Protein AF-A0A8S3EXR0-F1 (afdb_monomer_lite)

Sequence (107 aa):
MEKTIRTILDQAQNNNIRHGEHLKALADLYTKCNQQSFHDEFLRCIASIITSPSNSTYVGHALHFISSFLTLEIGSSTNNDESQNNDSMQSDVFHPILPRVIQFFDE

Organism: NCBI:txid392030

Foldseek 3Di:
DLVQLLVLLQCQLVDVPCLVVSLVSLLVVCVPDDVVVSLVSNLVSLVCLVPDPDDPSSSVSSVVSVVVNQQDPNDPPPDDDDDDDDDDPPPVPGPPSVVVVVVSVVD

Structure (mmCIF, N/CA/C/O backbone):
data_AF-A0A8S3EXR0-F1
#
_entry.id   AF-A0A8S3EXR0-F1
#
loop_
_atom_site.group_PDB
_atom_site.id
_atom_site.type_symbol
_atom_site.label_atom_id
_atom_site.label_alt_id
_atom_site.label_comp_id
_atom_site.label_asym_id
_atom_site.label_entity_id
_atom_site.label_seq_id
_atom_site.pdbx_PDB_ins_code
_atom_site.Cartn_x
_atom_site.Cartn_y
_atom_site.Cartn_z
_atom_site.occupancy
_atom_site.B_iso_or_equiv
_atom_site.auth_seq_id
_atom_site.auth_comp_id
_atom_site.auth_asym_id
_atom_site.auth_atom_id
_atom_site.pdbx_PDB_model_num
ATOM 1 N N . MET A 1 1 ? -2.643 11.983 0.563 1.00 60.41 1 MET A N 1
ATOM 2 C CA . MET A 1 1 ? -2.562 10.564 0.964 1.00 60.41 1 MET A CA 1
ATOM 3 C C . MET A 1 1 ? -1.812 9.758 -0.089 1.00 60.41 1 MET A C 1
ATOM 5 O O . MET A 1 1 ? -0.768 9.222 0.249 1.00 60.41 1 MET A O 1
ATOM 9 N N . GLU A 1 2 ? -2.238 9.801 -1.358 1.00 61.53 2 GLU A N 1
ATOM 10 C CA . GLU A 1 2 ? -1.538 9.206 -2.520 1.00 61.53 2 GLU A CA 1
ATOM 11 C C . GLU A 1 2 ? -0.024 9.436 -2.536 1.00 61.53 2 GLU A C 1
ATOM 13 O O . GLU A 1 2 ? 0.760 8.489 -2.533 1.00 61.53 2 GLU A O 1
ATOM 18 N N . LYS A 1 3 ? 0.408 10.701 -2.440 1.00 70.75 3 LYS A N 1
ATOM 19 C CA . LYS A 1 3 ? 1.839 11.038 -2.431 1.00 70.75 3 LYS A CA 1
ATOM 20 C C . LYS A 1 3 ? 2.606 10.370 -1.284 1.00 70.75 3 LYS A C 1
ATOM 22 O O . LYS A 1 3 ? 3.789 10.114 -1.442 1.00 70.75 3 LYS A O 1
ATOM 27 N N . THR A 1 4 ? 1.969 10.068 -0.154 1.00 82.62 4 THR A N 1
ATOM 28 C CA . THR A 1 4 ? 2.635 9.524 1.038 1.00 82.62 4 THR A CA 1
ATOM 29 C C . THR A 1 4 ? 2.855 8.015 0.929 1.00 82.62 4 THR A C 1
ATOM 31 O O . THR A 1 4 ? 3.975 7.568 1.154 1.00 82.62 4 THR A O 1
ATOM 34 N N . ILE A 1 5 ? 1.834 7.244 0.527 1.00 85.81 5 ILE A N 1
ATOM 35 C CA . ILE A 1 5 ? 1.956 5.784 0.339 1.00 85.81 5 ILE A CA 1
ATOM 36 C C . ILE A 1 5 ? 2.952 5.484 -0.782 1.00 85.81 5 ILE A C 1
ATOM 38 O O . ILE A 1 5 ? 3.879 4.701 -0.585 1.00 85.81 5 ILE A O 1
ATOM 42 N N . ARG A 1 6 ? 2.825 6.179 -1.921 1.00 85.00 6 ARG A N 1
ATOM 43 C CA . ARG A 1 6 ? 3.757 6.043 -3.045 1.00 85.00 6 ARG A CA 1
ATOM 44 C C . ARG A 1 6 ? 5.195 6.371 -2.643 1.00 85.00 6 ARG A C 1
ATOM 46 O O . ARG A 1 6 ? 6.081 5.579 -2.918 1.00 85.00 6 ARG A O 1
ATOM 53 N N . THR A 1 7 ? 5.420 7.467 -1.912 1.00 87.19 7 THR A N 1
ATOM 54 C CA . THR A 1 7 ? 6.770 7.824 -1.434 1.00 87.19 7 THR A CA 1
ATOM 55 C C . THR A 1 7 ? 7.375 6.733 -0.548 1.00 87.19 7 THR A C 1
ATOM 57 O O . THR A 1 7 ? 8.552 6.420 -0.698 1.00 87.19 7 THR A O 1
ATOM 60 N N . ILE A 1 8 ? 6.592 6.140 0.362 1.00 85.62 8 ILE A N 1
ATOM 61 C CA . ILE A 1 8 ? 7.079 5.060 1.234 1.00 85.62 8 ILE A CA 1
ATOM 62 C C . ILE A 1 8 ? 7.445 3.823 0.402 1.00 85.62 8 ILE A C 1
ATOM 64 O O . ILE A 1 8 ? 8.502 3.236 0.621 1.00 85.62 8 ILE A O 1
ATOM 68 N N . LEU A 1 9 ? 6.609 3.456 -0.573 1.00 84.81 9 LEU A N 1
ATOM 69 C CA . LEU 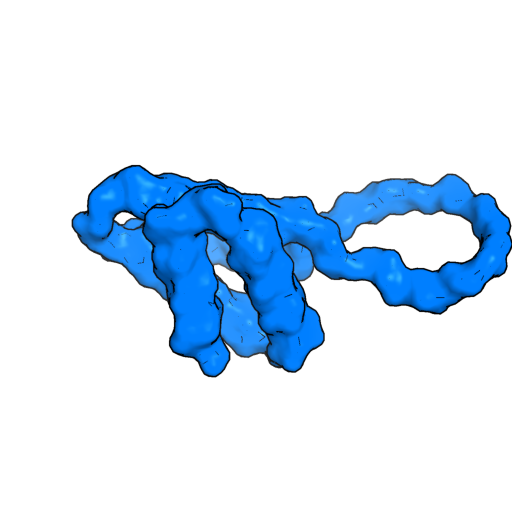A 1 9 ? 6.862 2.317 -1.459 1.00 84.81 9 LEU A CA 1
ATOM 70 C C . LEU A 1 9 ? 8.078 2.549 -2.366 1.00 84.81 9 LEU A C 1
ATOM 72 O O . LEU A 1 9 ? 8.925 1.666 -2.473 1.00 84.81 9 LEU A O 1
ATOM 76 N N . ASP A 1 10 ? 8.223 3.740 -2.946 1.00 84.19 10 ASP A N 1
ATOM 77 C CA . ASP A 1 10 ? 9.381 4.107 -3.770 1.00 84.19 10 ASP A CA 1
ATOM 78 C C . ASP A 1 10 ? 10.678 4.084 -2.941 1.00 84.19 10 ASP A C 1
ATOM 80 O O . ASP A 1 10 ? 11.724 3.624 -3.405 1.00 84.19 10 ASP A O 1
ATOM 84 N N . GLN A 1 11 ? 10.635 4.544 -1.686 1.00 84.31 11 GLN A N 1
ATOM 85 C CA . GLN A 1 11 ? 11.784 4.467 -0.779 1.00 84.31 11 GLN A CA 1
ATOM 86 C C . GLN A 1 11 ? 12.129 3.017 -0.419 1.00 84.31 11 GLN A C 1
ATOM 88 O O . GLN A 1 11 ? 13.304 2.648 -0.467 1.00 84.31 11 GLN A O 1
ATOM 93 N N . ALA A 1 12 ? 11.124 2.184 -0.139 1.00 83.00 12 ALA A N 1
ATOM 94 C CA . ALA A 1 12 ? 11.310 0.767 0.164 1.00 83.00 12 ALA A CA 1
ATOM 95 C C . ALA A 1 12 ? 11.895 -0.023 -1.021 1.00 83.00 12 ALA A C 1
AT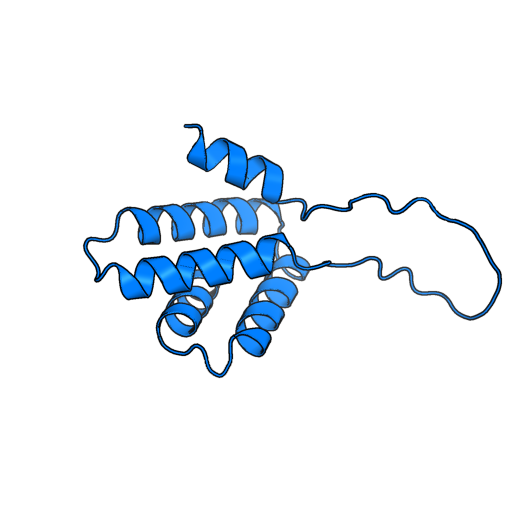OM 97 O O . ALA A 1 12 ? 12.726 -0.906 -0.828 1.00 83.00 12 ALA A O 1
ATOM 98 N N . GLN A 1 13 ? 11.524 0.330 -2.255 1.00 80.06 13 GLN A N 1
ATOM 99 C CA . GLN A 1 13 ? 12.088 -0.264 -3.472 1.00 80.06 13 GLN A CA 1
ATOM 100 C C . GLN A 1 13 ? 13.579 0.040 -3.652 1.00 80.06 13 GLN A C 1
ATOM 102 O O . GLN A 1 13 ? 14.345 -0.822 -4.092 1.00 80.06 13 GLN A O 1
ATOM 107 N N . ASN A 1 14 ? 13.982 1.273 -3.332 1.00 79.00 14 ASN A N 1
ATOM 108 C CA . ASN A 1 14 ? 15.328 1.783 -3.586 1.00 79.00 14 ASN A CA 1
ATOM 109 C C . ASN A 1 14 ? 16.308 1.545 -2.426 1.00 79.00 14 ASN A C 1
ATOM 111 O O . ASN A 1 14 ? 17.519 1.572 -2.650 1.00 79.00 14 ASN A O 1
ATOM 115 N N . ASN A 1 15 ? 15.825 1.330 -1.197 1.00 72.50 15 ASN A N 1
ATOM 116 C CA . ASN A 1 15 ? 16.675 1.246 -0.011 1.00 72.50 15 ASN A CA 1
ATOM 117 C C . ASN A 1 15 ? 16.209 0.181 0.998 1.00 72.50 15 ASN A C 1
ATOM 119 O O . ASN A 1 15 ? 15.452 0.457 1.928 1.00 72.50 15 ASN A O 1
ATOM 123 N N . ASN A 1 16 ? 16.756 -1.030 0.874 1.00 67.19 16 ASN A N 1
ATOM 124 C CA . ASN A 1 16 ? 16.439 -2.147 1.770 1.00 67.19 16 ASN A CA 1
ATOM 125 C C . ASN A 1 16 ? 17.033 -1.990 3.194 1.00 67.19 16 ASN A C 1
ATOM 127 O O . ASN A 1 16 ? 16.675 -2.722 4.109 1.00 67.19 16 ASN A O 1
ATOM 131 N N . ILE A 1 17 ? 17.929 -1.021 3.428 1.00 69.62 17 ILE A N 1
ATOM 132 C CA . ILE A 1 17 ? 18.599 -0.842 4.734 1.00 69.62 17 ILE A CA 1
ATOM 133 C C . ILE A 1 17 ? 17.612 -0.355 5.810 1.00 69.62 17 ILE A C 1
ATOM 135 O O . ILE A 1 17 ? 17.788 -0.635 6.992 1.00 69.62 17 ILE A O 1
ATOM 139 N N . ARG A 1 18 ? 16.551 0.357 5.408 1.00 81.25 18 ARG A N 1
ATOM 140 C CA . ARG A 1 18 ? 15.558 0.968 6.310 1.00 81.25 18 ARG A CA 1
ATOM 141 C C . ARG A 1 18 ? 14.176 0.326 6.208 1.00 81.25 18 ARG A C 1
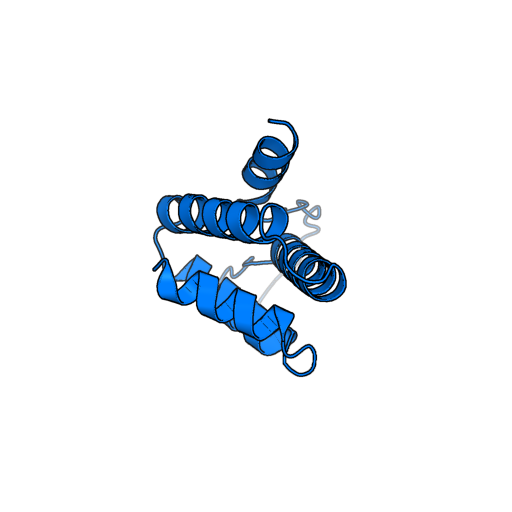ATOM 143 O O . ARG A 1 18 ? 13.175 0.947 6.556 1.00 81.25 18 ARG A O 1
ATOM 150 N N . HIS A 1 19 ? 14.120 -0.931 5.769 1.00 83.50 19 HIS A N 1
ATOM 151 C CA . HIS A 1 19 ? 12.878 -1.690 5.570 1.00 83.50 19 HIS A CA 1
ATOM 152 C C . HIS A 1 19 ? 11.918 -1.586 6.765 1.00 83.50 19 HIS A C 1
ATOM 154 O O . HIS A 1 19 ? 10.753 -1.236 6.598 1.00 83.50 19 HIS A O 1
ATOM 160 N N . GLY A 1 20 ? 12.424 -1.783 7.988 1.00 83.88 20 GLY A N 1
ATOM 161 C CA . GLY A 1 20 ? 11.624 -1.672 9.213 1.00 83.88 20 GLY A CA 1
ATOM 162 C C . GLY A 1 20 ? 11.090 -0.261 9.500 1.00 83.88 20 GLY A C 1
ATOM 163 O O . GLY A 1 20 ? 9.956 -0.121 9.956 1.00 83.88 20 GLY A O 1
ATOM 164 N N . GLU A 1 21 ? 11.857 0.794 9.198 1.00 88.19 21 GLU A N 1
ATOM 165 C CA . GLU A 1 21 ? 11.404 2.187 9.361 1.00 88.19 21 GLU A CA 1
ATOM 166 C C . GLU A 1 21 ? 10.259 2.503 8.393 1.00 88.19 21 GLU A C 1
ATOM 168 O O . GLU A 1 21 ? 9.259 3.106 8.784 1.00 88.19 21 GLU A O 1
ATOM 173 N N . HIS A 1 22 ? 10.381 2.052 7.143 1.00 89.06 22 HIS A N 1
ATOM 174 C CA . HIS A 1 22 ? 9.352 2.228 6.122 1.00 89.06 22 HIS A CA 1
ATOM 175 C C . HIS A 1 22 ? 8.079 1.436 6.451 1.00 89.06 22 HIS A C 1
ATOM 177 O O . HIS A 1 22 ? 6.980 1.969 6.293 1.00 89.06 22 HIS A O 1
ATOM 183 N N . LEU A 1 23 ? 8.207 0.211 6.978 1.00 88.31 23 LEU A N 1
ATOM 184 C CA . LEU A 1 23 ? 7.065 -0.582 7.447 1.00 88.31 23 LEU A CA 1
ATOM 185 C C . LEU A 1 23 ? 6.335 0.108 8.597 1.00 88.31 23 LEU A C 1
ATOM 187 O O . LEU A 1 23 ? 5.114 0.248 8.553 1.00 88.31 23 LEU A O 1
ATOM 191 N N . LYS A 1 24 ? 7.079 0.600 9.594 1.00 87.19 24 LYS A N 1
ATOM 192 C CA . LYS A 1 24 ? 6.498 1.349 10.711 1.00 87.19 24 LYS A CA 1
ATOM 193 C C . LYS A 1 24 ? 5.792 2.615 10.228 1.00 87.19 24 LYS A C 1
ATOM 195 O O . LYS A 1 24 ? 4.674 2.882 10.652 1.00 87.19 24 LYS A O 1
ATOM 200 N N . ALA A 1 25 ? 6.399 3.365 9.309 1.00 88.88 25 ALA A N 1
ATOM 201 C CA . ALA A 1 25 ? 5.782 4.559 8.738 1.00 88.88 25 ALA A CA 1
ATOM 202 C C . ALA A 1 25 ? 4.471 4.241 7.996 1.00 88.88 25 ALA A C 1
ATOM 204 O O . ALA A 1 25 ? 3.509 5.004 8.099 1.00 88.88 25 ALA A O 1
ATOM 205 N N . LEU A 1 26 ? 4.413 3.114 7.278 1.00 89.75 26 LEU A N 1
ATOM 206 C CA . LEU A 1 26 ? 3.201 2.675 6.589 1.00 89.75 26 LEU A CA 1
ATOM 207 C C . LEU A 1 26 ? 2.111 2.220 7.574 1.00 89.75 26 LEU A C 1
ATOM 209 O O . LEU A 1 26 ? 0.952 2.588 7.399 1.00 89.75 26 LEU A O 1
ATOM 213 N N . ALA A 1 27 ? 2.477 1.493 8.633 1.00 88.00 27 ALA A N 1
ATOM 214 C CA . ALA A 1 27 ? 1.558 1.085 9.700 1.00 88.00 27 ALA A CA 1
ATOM 215 C C . ALA A 1 27 ? 1.012 2.286 10.495 1.00 88.00 27 ALA A C 1
ATOM 217 O O . ALA A 1 27 ? -0.191 2.392 10.741 1.00 88.00 27 ALA A O 1
ATOM 218 N N . ASP A 1 28 ? 1.867 3.253 10.826 1.00 87.88 28 ASP A N 1
ATOM 219 C CA . ASP A 1 28 ? 1.456 4.509 11.458 1.00 87.88 28 ASP A CA 1
ATOM 220 C C . ASP A 1 28 ? 0.516 5.311 10.547 1.00 87.88 28 ASP A C 1
ATOM 222 O O . ASP A 1 28 ? -0.424 5.950 11.019 1.00 87.88 28 ASP A O 1
ATOM 226 N N . LEU A 1 29 ? 0.751 5.299 9.231 1.00 88.81 29 LEU A N 1
ATOM 227 C CA . LEU A 1 29 ? -0.140 5.947 8.272 1.00 88.81 29 LEU A CA 1
ATOM 228 C C . LEU A 1 29 ? -1.496 5.236 8.209 1.00 88.81 29 LEU A C 1
ATOM 230 O O . LEU A 1 29 ? -2.529 5.907 8.201 1.00 88.81 29 LEU A O 1
ATOM 234 N N . TYR A 1 30 ? -1.490 3.903 8.205 1.00 88.12 30 TYR A N 1
ATOM 235 C CA . TYR A 1 30 ? -2.692 3.075 8.209 1.00 88.12 30 TYR A CA 1
ATOM 236 C C . TYR A 1 30 ? -3.580 3.347 9.432 1.00 88.12 30 TYR A C 1
ATOM 238 O O . TYR A 1 30 ? -4.786 3.520 9.285 1.00 88.12 30 TYR A O 1
ATOM 246 N N . THR A 1 31 ? -2.990 3.473 10.625 1.00 84.50 31 THR A N 1
ATOM 247 C CA . THR A 1 31 ? -3.736 3.751 11.870 1.00 84.50 31 THR A CA 1
ATOM 248 C C . THR A 1 31 ? -4.281 5.179 11.962 1.00 84.50 31 THR A C 1
ATOM 250 O O . THR A 1 31 ? -5.270 5.415 12.652 1.00 84.50 31 THR A O 1
ATOM 253 N N . LYS A 1 32 ? -3.663 6.145 11.271 1.00 86.19 32 LYS A N 1
ATOM 254 C CA . LYS A 1 32 ? -4.058 7.568 11.305 1.00 86.19 32 LYS A CA 1
ATOM 255 C C . LYS A 1 32 ? -5.057 7.962 10.219 1.00 86.19 32 LYS A C 1
ATOM 257 O O . LYS A 1 32 ? -5.675 9.021 10.319 1.00 86.19 32 LYS A O 1
ATOM 262 N N . CYS A 1 33 ? -5.174 7.170 9.159 1.00 85.56 33 CYS A N 1
ATOM 263 C CA . CYS A 1 33 ? -6.007 7.494 8.005 1.00 85.56 33 CYS A CA 1
ATOM 264 C C . CYS A 1 33 ? -7.357 6.775 8.052 1.00 85.56 33 CYS A C 1
ATOM 266 O O . CYS A 1 33 ? -7.545 5.784 8.751 1.00 85.56 33 CYS A O 1
ATOM 268 N N . ASN A 1 34 ? -8.302 7.250 7.239 1.00 88.94 34 ASN A N 1
ATOM 269 C CA . ASN A 1 34 ? -9.483 6.459 6.927 1.00 88.94 34 ASN A CA 1
ATOM 270 C C . ASN A 1 34 ? -9.047 5.163 6.217 1.00 88.94 34 ASN A C 1
ATOM 272 O O . ASN A 1 34 ? -8.403 5.225 5.167 1.00 88.94 34 ASN A O 1
ATOM 276 N N . GLN A 1 35 ? -9.404 4.008 6.785 1.00 86.44 35 GLN A N 1
ATOM 277 C CA . GLN A 1 35 ? -8.961 2.701 6.289 1.00 86.44 35 GLN A CA 1
ATOM 278 C C . GLN A 1 35 ? -9.416 2.433 4.853 1.00 86.44 35 GLN A C 1
ATOM 280 O O . GLN A 1 35 ? -8.630 1.938 4.055 1.00 86.44 35 GLN A O 1
ATOM 285 N N . GLN A 1 36 ? -10.637 2.828 4.484 1.00 88.06 36 GLN A N 1
ATOM 286 C CA . GLN A 1 36 ? -11.136 2.650 3.121 1.00 88.06 36 GLN A CA 1
ATOM 287 C C . GLN A 1 36 ? -10.299 3.450 2.114 1.00 88.06 36 GLN A C 1
ATOM 289 O O . GLN A 1 36 ? -9.829 2.890 1.127 1.00 88.06 36 GLN A O 1
ATOM 294 N N . SER A 1 37 ? -10.047 4.733 2.396 1.00 88.44 37 SER A N 1
ATOM 295 C CA . SER A 1 37 ? -9.201 5.576 1.542 1.00 88.44 37 SER A CA 1
ATOM 296 C C . SER A 1 37 ? -7.762 5.065 1.462 1.00 88.44 37 SER A C 1
ATOM 298 O O . SER A 1 37 ? -7.157 5.115 0.394 1.00 88.44 37 SER A O 1
ATOM 300 N N . PHE A 1 38 ? -7.216 4.559 2.572 1.00 90.88 38 PHE A N 1
ATOM 301 C CA . PHE A 1 38 ? -5.899 3.930 2.572 1.00 90.88 38 PHE A CA 1
ATOM 302 C C . PHE A 1 38 ? -5.890 2.684 1.687 1.00 90.88 38 PHE A C 1
ATOM 304 O O . PHE A 1 38 ? -4.999 2.549 0.858 1.00 90.88 38 PHE A O 1
ATOM 311 N N . HIS A 1 39 ? -6.870 1.790 1.840 1.00 91.44 39 HIS A N 1
ATOM 312 C CA . HIS A 1 39 ? -6.958 0.552 1.071 1.00 91.44 39 HIS A CA 1
ATOM 313 C C . HIS A 1 39 ? -7.032 0.833 -0.435 1.00 91.44 39 HIS A C 1
ATOM 315 O O . HIS A 1 39 ? -6.273 0.248 -1.202 1.00 91.44 39 HIS A O 1
ATOM 321 N N . ASP A 1 40 ? -7.902 1.756 -0.853 1.00 90.31 40 ASP A N 1
ATOM 322 C CA . ASP A 1 40 ? -8.078 2.108 -2.267 1.00 90.31 40 ASP A CA 1
ATOM 323 C C . ASP A 1 40 ? -6.781 2.668 -2.871 1.00 90.31 40 ASP A C 1
ATOM 325 O O . ASP A 1 40 ? -6.386 2.317 -3.985 1.00 90.31 40 ASP A O 1
ATOM 329 N N . GLU A 1 41 ? -6.085 3.517 -2.116 1.00 91.12 41 GLU A N 1
ATOM 330 C CA . GLU A 1 41 ? -4.823 4.111 -2.541 1.00 91.12 41 GLU A CA 1
ATOM 331 C C . GLU A 1 41 ? -3.668 3.103 -2.550 1.00 91.12 41 GLU A C 1
ATOM 333 O O . GLU A 1 41 ? -2.839 3.100 -3.461 1.00 91.12 41 GLU A O 1
ATOM 338 N N . PHE A 1 42 ? -3.625 2.222 -1.553 1.00 91.81 42 PHE A N 1
ATOM 339 C CA . PHE A 1 42 ? -2.637 1.160 -1.452 1.00 91.81 42 PHE A CA 1
ATOM 340 C C . PHE A 1 42 ? -2.748 0.199 -2.636 1.00 91.81 42 PHE A C 1
ATOM 342 O O . PHE A 1 42 ? -1.748 -0.054 -3.303 1.00 91.81 42 PHE A O 1
ATOM 349 N N . LEU A 1 43 ? -3.963 -0.246 -2.973 1.00 91.75 43 LEU A N 1
ATOM 350 C CA . LEU A 1 43 ? -4.211 -1.093 -4.143 1.00 91.75 43 LEU A CA 1
ATOM 351 C C . LEU A 1 43 ? -3.832 -0.387 -5.452 1.00 91.75 43 LEU A C 1
ATOM 353 O O . LEU A 1 43 ? -3.185 -0.990 -6.306 1.00 91.75 43 LEU A O 1
ATOM 357 N N . ARG A 1 44 ? -4.135 0.912 -5.597 1.00 91.44 44 ARG A N 1
ATOM 358 C CA . ARG A 1 44 ? -3.698 1.695 -6.768 1.00 91.44 44 ARG A CA 1
ATOM 359 C C . ARG A 1 44 ? -2.173 1.755 -6.885 1.00 91.44 44 ARG A C 1
ATOM 361 O O . ARG A 1 44 ? -1.634 1.684 -7.991 1.00 91.44 44 ARG A O 1
ATOM 368 N N . CYS A 1 45 ? -1.468 1.878 -5.762 1.00 89.81 45 CYS A N 1
ATOM 369 C CA . CYS A 1 45 ? -0.009 1.851 -5.750 1.00 89.81 45 CYS A CA 1
ATOM 370 C C . CYS A 1 45 ? 0.536 0.467 -6.128 1.00 89.81 45 CYS A C 1
ATOM 372 O O . CYS A 1 45 ? 1.451 0.404 -6.946 1.00 89.81 45 CYS A O 1
ATOM 374 N N . ILE A 1 46 ? -0.046 -0.625 -5.613 1.00 88.62 46 ILE A N 1
ATOM 375 C CA . ILE A 1 46 ? 0.315 -1.997 -6.015 1.00 88.62 46 ILE A CA 1
ATOM 376 C C . ILE A 1 46 ? 0.137 -2.165 -7.525 1.00 88.62 46 ILE A C 1
ATOM 378 O O . ILE A 1 46 ? 1.088 -2.561 -8.196 1.00 88.62 46 ILE A O 1
ATOM 382 N N . ALA A 1 47 ? -1.027 -1.787 -8.065 1.00 89.19 47 ALA A N 1
ATOM 383 C CA . ALA A 1 47 ? -1.310 -1.826 -9.499 1.00 89.19 47 ALA A CA 1
ATOM 384 C C . ALA A 1 47 ? -0.240 -1.076 -10.303 1.00 89.19 47 ALA A C 1
ATOM 386 O O . ALA A 1 47 ? 0.353 -1.621 -11.228 1.00 89.19 47 ALA A O 1
ATOM 387 N N . SER A 1 48 ? 0.083 0.151 -9.888 1.00 87.19 48 SER A N 1
ATOM 388 C CA . SER A 1 48 ? 1.110 0.967 -10.537 1.00 87.19 48 SER A CA 1
ATOM 389 C C . SER A 1 48 ? 2.495 0.317 -10.526 1.00 87.19 48 SER A C 1
ATOM 391 O O . SER A 1 48 ? 3.264 0.566 -11.450 1.00 87.19 48 SER A O 1
ATOM 393 N N . ILE A 1 49 ? 2.837 -0.453 -9.491 1.00 84.75 49 ILE A N 1
ATOM 394 C CA . ILE A 1 49 ? 4.136 -1.123 -9.354 1.00 84.75 49 ILE A CA 1
ATOM 395 C C . ILE A 1 49 ? 4.208 -2.341 -10.274 1.00 84.75 49 ILE A C 1
ATOM 397 O O . ILE A 1 49 ? 5.202 -2.506 -10.978 1.00 84.75 49 ILE A O 1
ATOM 401 N N . ILE A 1 50 ? 3.157 -3.166 -10.302 1.00 83.44 50 ILE A N 1
ATOM 402 C CA . ILE A 1 50 ? 3.127 -4.389 -11.117 1.00 83.44 50 ILE A CA 1
ATOM 403 C C . ILE A 1 50 ? 3.020 -4.091 -12.617 1.00 83.44 50 ILE A C 1
ATOM 405 O O . ILE A 1 50 ? 3.579 -4.830 -13.422 1.00 83.44 50 ILE A O 1
ATOM 409 N N . THR A 1 51 ? 2.352 -2.999 -13.010 1.00 83.56 51 THR A N 1
ATOM 410 C CA . THR A 1 51 ? 2.225 -2.604 -14.423 1.00 83.56 51 THR A CA 1
ATOM 411 C C . THR A 1 51 ? 3.376 -1.725 -14.908 1.00 83.56 51 THR A C 1
ATOM 413 O O . THR A 1 51 ? 3.406 -1.342 -16.078 1.00 83.56 51 THR A O 1
ATOM 416 N N . SER A 1 52 ? 4.298 -1.330 -14.025 1.00 76.56 52 SER A N 1
ATOM 417 C CA . SER A 1 52 ? 5.408 -0.458 -14.399 1.00 76.56 52 SER A CA 1
ATOM 418 C C . SER A 1 52 ? 6.444 -1.237 -15.224 1.00 76.56 52 SER A C 1
ATOM 420 O O . SER A 1 52 ? 6.896 -2.292 -14.779 1.00 76.56 52 SER A O 1
ATOM 422 N N . PRO A 1 53 ? 6.915 -0.715 -16.375 1.00 66.88 53 PRO A N 1
ATOM 423 C CA . PRO A 1 53 ? 7.941 -1.356 -17.213 1.00 66.88 53 PRO A CA 1
ATOM 424 C C . PRO A 1 53 ? 9.358 -1.327 -16.593 1.00 66.88 53 PRO A C 1
ATOM 426 O O . PRO A 1 53 ? 10.364 -1.467 -17.286 1.00 66.88 53 PRO A O 1
ATOM 429 N N . SER A 1 54 ? 9.453 -1.093 -15.285 1.00 65.31 54 SER A N 1
ATOM 430 C CA . SER A 1 54 ? 10.686 -0.986 -14.506 1.00 65.31 54 SER A CA 1
ATOM 431 C C . SER A 1 54 ? 11.415 -2.325 -14.327 1.00 65.31 54 SER A C 1
ATOM 433 O O . SER A 1 54 ? 10.838 -3.401 -14.452 1.00 65.31 54 SER A O 1
ATOM 435 N N . ASN A 1 55 ? 12.710 -2.249 -13.996 1.00 67.69 55 ASN A N 1
ATOM 436 C CA . ASN A 1 55 ? 13.570 -3.408 -13.745 1.00 67.69 55 ASN A CA 1
ATOM 437 C C . ASN A 1 55 ? 12.951 -4.352 -12.689 1.00 67.69 55 ASN A C 1
ATOM 439 O O . ASN A 1 55 ? 12.614 -3.923 -11.583 1.00 67.69 55 ASN A O 1
ATOM 443 N N . SER A 1 56 ? 12.838 -5.638 -13.043 1.00 72.81 56 SER A N 1
ATOM 444 C CA . SER A 1 56 ? 12.221 -6.707 -12.240 1.00 72.81 56 SER A CA 1
ATOM 445 C C . SER A 1 56 ? 12.708 -6.779 -10.786 1.00 72.81 56 SER A C 1
ATOM 447 O O . SER A 1 56 ? 11.930 -7.127 -9.899 1.00 72.81 56 SER A O 1
ATOM 449 N N . THR A 1 57 ? 13.954 -6.379 -10.508 1.00 79.62 57 THR A N 1
ATOM 450 C CA . THR A 1 57 ? 14.502 -6.318 -9.145 1.00 79.62 57 THR A CA 1
ATOM 451 C C . THR A 1 57 ? 13.733 -5.344 -8.245 1.00 79.62 57 THR A C 1
ATOM 453 O O . THR A 1 57 ? 13.419 -5.687 -7.107 1.00 79.62 57 THR A O 1
ATOM 456 N N . TYR A 1 58 ? 13.378 -4.153 -8.741 1.00 80.38 58 TYR A N 1
ATOM 457 C CA . TYR A 1 58 ? 12.651 -3.154 -7.945 1.00 80.38 58 TYR A CA 1
ATOM 458 C C . TYR A 1 58 ? 11.210 -3.580 -7.676 1.00 80.38 58 TYR A C 1
ATOM 460 O O . TYR A 1 58 ? 10.713 -3.393 -6.567 1.00 80.38 58 TYR A O 1
ATOM 468 N N . VAL A 1 59 ? 10.566 -4.214 -8.659 1.00 83.38 59 VAL A N 1
ATOM 469 C CA . VAL A 1 59 ? 9.237 -4.815 -8.480 1.00 83.38 59 VAL A CA 1
ATOM 470 C C . VAL A 1 59 ? 9.301 -5.903 -7.405 1.00 83.38 59 VAL A C 1
ATOM 472 O O . VAL A 1 59 ? 8.476 -5.913 -6.495 1.00 83.38 59 VAL A O 1
ATOM 475 N N . GLY A 1 60 ? 10.330 -6.757 -7.433 1.00 84.44 60 GLY A N 1
ATOM 476 C CA . GLY A 1 60 ? 10.563 -7.770 -6.401 1.00 84.44 60 GLY A CA 1
ATOM 477 C C . GLY A 1 60 ? 10.722 -7.182 -4.995 1.00 84.44 60 GLY A C 1
ATOM 478 O O . GLY A 1 60 ? 10.070 -7.645 -4.061 1.00 84.44 60 GLY A O 1
ATOM 479 N N . HIS A 1 61 ? 11.526 -6.124 -4.834 1.00 87.44 61 HIS A N 1
ATOM 480 C CA . HIS A 1 61 ? 11.671 -5.433 -3.545 1.00 87.44 61 HIS A CA 1
ATOM 481 C C . HIS A 1 61 ? 10.352 -4.824 -3.056 1.00 87.44 61 HIS A C 1
ATOM 483 O O . HIS A 1 61 ? 10.025 -4.927 -1.874 1.00 87.44 61 HIS A O 1
ATOM 489 N N . ALA A 1 62 ? 9.571 -4.233 -3.963 1.00 85.25 62 ALA A N 1
ATOM 490 C CA . ALA A 1 62 ? 8.263 -3.680 -3.639 1.00 85.25 62 ALA A CA 1
ATOM 491 C C . ALA A 1 62 ? 7.300 -4.750 -3.119 1.00 85.25 62 ALA A C 1
ATOM 493 O O . ALA A 1 62 ? 6.665 -4.562 -2.085 1.00 85.25 62 ALA A O 1
ATOM 494 N N . LEU A 1 63 ? 7.208 -5.878 -3.829 1.00 86.56 63 LEU A N 1
ATOM 495 C CA . LEU A 1 63 ? 6.331 -6.988 -3.465 1.00 86.56 63 LEU A CA 1
ATOM 496 C C . LEU A 1 63 ? 6.756 -7.614 -2.135 1.00 86.56 63 LEU A C 1
ATOM 498 O O . LEU A 1 63 ? 5.905 -7.899 -1.296 1.00 86.56 63 LEU A O 1
ATOM 502 N N . HIS A 1 64 ? 8.063 -7.748 -1.896 1.00 88.50 64 HIS A N 1
ATOM 503 C CA . HIS A 1 64 ? 8.587 -8.194 -0.606 1.00 88.50 64 HIS A CA 1
ATOM 504 C C . HIS A 1 64 ? 8.201 -7.238 0.539 1.00 88.50 64 HIS A C 1
ATOM 506 O O . HIS A 1 64 ? 7.792 -7.677 1.617 1.00 88.50 64 HIS A O 1
ATOM 512 N N . PHE A 1 65 ? 8.272 -5.925 0.304 1.00 89.88 65 PHE A N 1
ATOM 513 C CA . PHE A 1 65 ? 7.833 -4.914 1.267 1.00 89.88 65 PHE A CA 1
ATOM 514 C C . PHE A 1 65 ? 6.324 -4.956 1.527 1.00 89.88 65 PHE A C 1
ATOM 516 O O . PHE A 1 65 ? 5.907 -4.964 2.684 1.00 89.88 65 PHE A O 1
ATOM 523 N N . ILE A 1 66 ? 5.508 -5.058 0.475 1.00 89.38 66 ILE A N 1
ATOM 524 C CA . ILE A 1 66 ? 4.051 -5.214 0.582 1.00 89.38 66 ILE A CA 1
ATOM 525 C C . ILE A 1 66 ? 3.715 -6.465 1.394 1.00 89.38 66 ILE A C 1
ATOM 527 O O . ILE A 1 66 ? 2.944 -6.379 2.344 1.00 89.38 66 ILE A O 1
ATOM 531 N N . SER A 1 67 ? 4.343 -7.603 1.089 1.00 87.69 67 SER A N 1
ATOM 532 C CA . SER A 1 67 ? 4.153 -8.841 1.848 1.00 87.69 67 SER A CA 1
ATOM 533 C C . SER A 1 67 ? 4.486 -8.652 3.327 1.00 87.69 67 SER A C 1
ATOM 535 O O . SER A 1 67 ? 3.707 -9.068 4.176 1.00 87.69 67 SER A O 1
ATOM 537 N N . SER A 1 68 ? 5.603 -7.986 3.635 1.00 89.19 68 SER A N 1
ATOM 538 C CA . SER A 1 68 ? 6.016 -7.720 5.019 1.00 89.19 68 SER A CA 1
ATOM 539 C C . SER A 1 68 ? 4.994 -6.862 5.776 1.00 89.19 68 SER A C 1
ATOM 541 O O . SER A 1 68 ? 4.772 -7.074 6.964 1.00 89.19 68 SER A O 1
ATOM 543 N N . PHE A 1 69 ? 4.367 -5.897 5.096 1.00 89.12 69 PHE A N 1
ATOM 544 C CA . PHE A 1 69 ? 3.306 -5.071 5.670 1.00 89.12 69 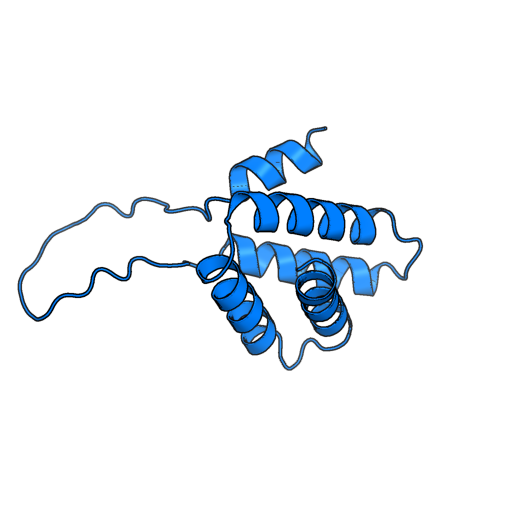PHE A CA 1
ATOM 545 C C . PHE A 1 69 ? 2.031 -5.880 5.940 1.00 89.12 69 PHE A C 1
ATOM 547 O O . PHE A 1 69 ? 1.443 -5.748 7.007 1.00 89.12 69 PHE A O 1
ATOM 554 N N . LEU A 1 70 ? 1.628 -6.755 5.015 1.00 87.31 70 LEU A N 1
ATOM 555 C CA . LEU A 1 70 ? 0.422 -7.583 5.157 1.00 87.31 70 LEU A CA 1
ATOM 556 C C . LEU A 1 70 ? 0.519 -8.622 6.278 1.00 87.31 70 LEU A C 1
ATOM 558 O O . LEU A 1 70 ? -0.505 -9.027 6.824 1.00 87.31 70 LEU A O 1
ATOM 562 N N . THR A 1 71 ? 1.736 -9.045 6.618 1.00 82.88 71 THR A N 1
ATOM 563 C CA . THR A 1 71 ? 2.013 -9.957 7.736 1.00 82.88 71 THR A CA 1
ATOM 564 C C . THR A 1 71 ? 2.335 -9.226 9.038 1.00 82.88 71 THR A C 1
ATOM 566 O O . THR A 1 71 ? 2.674 -9.872 10.026 1.00 82.88 71 THR A O 1
ATOM 569 N N . LEU A 1 72 ? 2.305 -7.890 9.050 1.00 81.25 72 LEU A N 1
ATOM 570 C CA . LEU A 1 72 ? 2.601 -7.115 10.247 1.00 81.25 72 LEU A CA 1
ATOM 571 C C . LEU A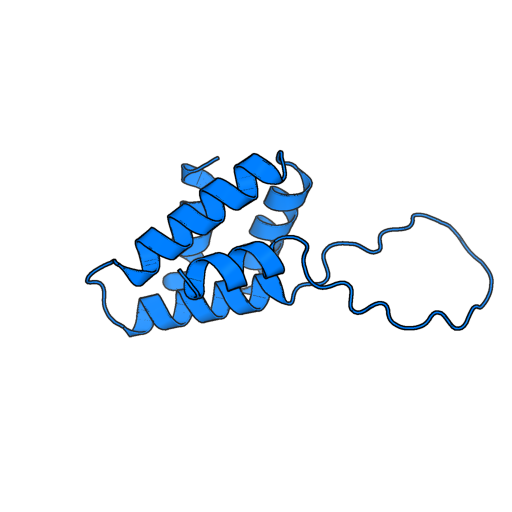 1 72 ? 1.402 -7.157 11.199 1.00 81.25 72 LEU A C 1
ATOM 573 O O . LEU A 1 72 ? 0.276 -6.846 10.809 1.00 81.25 72 LEU A O 1
ATOM 577 N N . GLU A 1 73 ? 1.652 -7.496 12.462 1.00 69.25 73 GLU A N 1
ATOM 578 C CA . GLU A 1 73 ? 0.644 -7.433 13.520 1.00 69.25 73 GLU A CA 1
ATOM 579 C C . GLU A 1 73 ? 0.323 -5.965 13.842 1.00 69.25 73 GLU A C 1
ATOM 581 O O . GLU A 1 73 ? 0.968 -5.321 14.672 1.00 69.25 73 GLU A O 1
ATOM 586 N N . ILE A 1 74 ? -0.671 -5.393 13.157 1.00 62.34 74 ILE A N 1
ATOM 587 C CA . ILE A 1 74 ? -1.156 -4.041 13.451 1.00 62.34 74 ILE A CA 1
ATOM 588 C C . ILE A 1 74 ? -2.241 -4.124 14.524 1.00 62.34 74 ILE A C 1
ATOM 590 O O . ILE A 1 74 ? -3.434 -4.126 14.236 1.00 62.34 74 ILE A O 1
ATOM 594 N N . GLY A 1 75 ? -1.787 -4.152 15.776 1.00 50.94 75 GLY A N 1
ATOM 595 C CA . GLY A 1 75 ? -2.586 -3.831 16.954 1.00 50.94 75 GLY A CA 1
ATOM 596 C C . GLY A 1 75 ? -3.489 -4.945 17.486 1.00 50.94 75 GLY A C 1
ATOM 597 O O . GLY A 1 75 ? -4.667 -5.013 17.156 1.00 50.94 75 GLY A O 1
ATOM 598 N N . SER A 1 76 ? -2.994 -5.652 18.504 1.00 35.38 76 SER A N 1
ATOM 599 C CA . SER A 1 76 ? -3.773 -5.893 19.724 1.00 35.38 76 SER A CA 1
ATOM 600 C C . SER A 1 76 ? -3.277 -4.954 20.835 1.00 35.38 76 SER A C 1
ATOM 602 O O . SER A 1 76 ? -2.747 -5.384 21.856 1.00 35.38 76 SER A O 1
ATOM 604 N N . SER A 1 77 ? -3.384 -3.638 20.643 1.00 36.84 77 SER A N 1
ATOM 605 C CA . SER A 1 77 ? -3.171 -2.690 21.744 1.00 36.84 77 SER A CA 1
ATOM 606 C C . SER A 1 77 ? -4.462 -2.552 22.546 1.00 36.84 77 SER A C 1
ATOM 608 O O . SER A 1 77 ? -5.151 -1.537 22.473 1.00 36.84 77 SER A O 1
ATOM 610 N N . THR A 1 78 ? -4.795 -3.588 23.317 1.00 32.78 78 THR A N 1
ATOM 611 C CA . THR A 1 78 ? -5.626 -3.410 24.507 1.00 32.78 78 THR A CA 1
ATOM 612 C C . THR A 1 78 ? -4.732 -2.739 25.541 1.00 32.78 78 THR A C 1
ATOM 614 O O . THR A 1 78 ? -3.834 -3.365 26.096 1.00 32.78 78 THR A O 1
ATOM 617 N N . ASN A 1 79 ? -4.930 -1.442 25.762 1.00 35.84 79 ASN A N 1
ATOM 618 C CA . ASN A 1 79 ? -4.442 -0.808 26.979 1.00 35.84 79 ASN A CA 1
ATOM 619 C C . ASN A 1 79 ? -5.146 -1.482 28.160 1.00 35.84 79 ASN A C 1
ATOM 621 O O . ASN A 1 79 ? -6.366 -1.392 28.253 1.00 35.84 79 ASN A O 1
ATOM 625 N N . ASN A 1 80 ? -4.391 -2.177 28.999 1.00 36.84 80 ASN A N 1
ATOM 626 C CA . ASN A 1 80 ? -4.559 -2.285 30.448 1.00 36.84 80 ASN A CA 1
ATOM 627 C C . ASN A 1 80 ? -3.326 -3.057 30.927 1.00 36.84 80 ASN A C 1
ATOM 629 O O . ASN A 1 80 ? -2.955 -4.072 30.346 1.00 36.84 80 ASN A O 1
ATOM 633 N N . ASP A 1 81 ? -2.491 -2.448 31.757 1.00 39.47 81 ASP A N 1
ATOM 634 C CA . ASP A 1 81 ? -2.613 -2.541 33.213 1.00 39.47 81 ASP A CA 1
ATOM 635 C C . ASP A 1 81 ? -2.691 -3.988 33.701 1.00 39.47 81 ASP A C 1
ATOM 637 O O . ASP A 1 81 ? -3.406 -4.829 33.164 1.00 39.47 81 ASP A O 1
ATOM 641 N N . GLU A 1 82 ? -1.871 -4.252 34.708 1.00 50.56 82 GLU A N 1
ATOM 642 C CA . GLU A 1 82 ? -1.591 -5.548 35.297 1.00 50.56 82 GLU A CA 1
ATOM 643 C C . GLU A 1 82 ? -2.794 -6.497 35.387 1.00 50.56 82 GLU A C 1
ATOM 645 O O . GLU A 1 82 ? -3.914 -6.110 35.717 1.00 50.56 82 GLU A O 1
ATOM 650 N N . SER A 1 83 ? -2.451 -7.783 35.290 1.00 42.91 83 SER A N 1
ATOM 651 C CA . SER A 1 83 ? -3.081 -8.922 35.960 1.00 42.91 83 SER A CA 1
ATOM 652 C C . SER A 1 83 ? -3.923 -9.882 35.102 1.00 42.91 83 SER A C 1
ATOM 654 O O . SER A 1 83 ? -4.916 -9.544 34.474 1.00 42.91 83 SER A O 1
ATOM 656 N N . GLN A 1 84 ? -3.498 -11.144 35.219 1.00 43.03 84 GLN A N 1
ATOM 657 C CA . GLN A 1 84 ? -4.259 -12.383 35.061 1.00 43.03 84 GLN A CA 1
ATOM 658 C C . GLN A 1 84 ? -4.482 -12.932 33.645 1.00 43.03 84 GLN A C 1
ATOM 660 O O . GLN A 1 84 ? -5.360 -12.519 32.902 1.00 43.03 84 GLN A O 1
ATOM 665 N N . ASN A 1 85 ? -3.689 -13.974 33.361 1.00 53.31 85 ASN A N 1
ATOM 666 C CA . ASN A 1 85 ? -4.104 -15.253 32.782 1.00 53.31 85 ASN A CA 1
ATOM 667 C C . ASN A 1 85 ? -5.381 -15.237 31.938 1.00 53.31 85 ASN A C 1
ATOM 669 O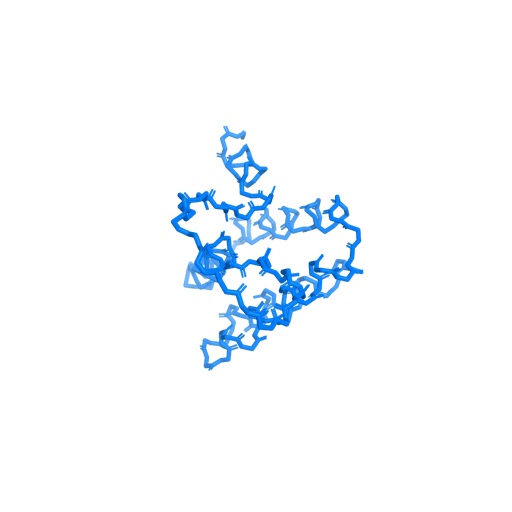 O . ASN A 1 85 ? -6.483 -15.260 32.483 1.00 53.31 85 ASN A O 1
ATOM 673 N N . ASN A 1 86 ? -5.224 -15.444 30.634 1.00 40.78 86 ASN A N 1
ATOM 674 C CA . ASN A 1 86 ? -6.024 -16.479 29.999 1.00 40.78 86 ASN A CA 1
ATOM 675 C C . ASN A 1 86 ? -5.385 -16.954 28.700 1.00 40.78 86 ASN A C 1
ATOM 677 O O . ASN A 1 86 ? -5.053 -16.142 27.837 1.00 40.78 86 ASN A O 1
ATOM 681 N N . ASP A 1 87 ? -5.282 -18.279 28.582 1.00 49.75 87 ASP A N 1
ATOM 682 C CA . ASP A 1 87 ? -5.373 -19.012 27.322 1.00 49.75 87 ASP A CA 1
ATOM 683 C C . ASP A 1 87 ? -6.318 -18.272 26.368 1.00 49.75 87 ASP A C 1
ATOM 685 O O . ASP A 1 87 ? -7.538 -18.283 26.536 1.00 49.75 87 ASP A O 1
ATOM 689 N N . SER A 1 88 ? -5.764 -17.573 25.387 1.00 39.91 88 SER A N 1
ATOM 690 C CA . SER A 1 88 ? -6.539 -17.000 24.298 1.00 39.91 88 SER A CA 1
ATOM 691 C C . SER A 1 88 ? -6.011 -17.624 23.037 1.00 39.91 88 SER A C 1
ATOM 693 O O . SER A 1 88 ? -4.857 -17.414 22.667 1.00 39.91 88 SER A O 1
ATOM 695 N N . MET A 1 89 ? -6.869 -18.431 22.414 1.00 44.34 89 MET A N 1
ATOM 696 C CA . MET A 1 89 ? -6.677 -18.895 21.053 1.00 44.34 89 MET A CA 1
ATOM 697 C C . MET A 1 89 ? -6.136 -17.731 20.229 1.00 44.34 89 MET A C 1
ATOM 699 O O . MET A 1 89 ? -6.758 -16.666 20.201 1.00 44.34 89 MET A O 1
ATOM 703 N N . GLN A 1 90 ? -4.962 -17.932 19.628 1.00 44.25 90 GLN A N 1
ATOM 704 C CA . GLN A 1 90 ? -4.428 -17.058 18.595 1.00 44.25 90 GLN A CA 1
ATOM 705 C C . GLN A 1 90 ? -5.509 -16.946 17.524 1.00 44.25 90 GLN A C 1
ATOM 707 O O . GLN A 1 90 ? -5.663 -17.807 16.665 1.00 44.25 90 GLN A O 1
ATOM 712 N N . SER A 1 91 ? -6.325 -15.903 17.625 1.00 43.88 91 SER A N 1
ATOM 713 C CA . SER A 1 91 ? -7.021 -15.373 16.476 1.00 43.88 91 SER A CA 1
ATOM 714 C C . SER A 1 91 ? -5.904 -15.028 15.507 1.00 43.88 91 SER A C 1
ATOM 716 O O . SER A 1 91 ? -5.114 -14.136 15.809 1.00 43.88 91 SER A O 1
ATOM 718 N N . ASP A 1 92 ? -5.797 -15.747 14.393 1.00 47.56 92 ASP A N 1
ATOM 719 C CA . ASP A 1 92 ? -4.986 -15.320 13.258 1.00 47.56 92 ASP A CA 1
ATOM 720 C C . ASP A 1 92 ? -5.569 -13.984 12.776 1.00 47.56 92 ASP A C 1
ATOM 722 O O . ASP A 1 92 ? -6.436 -13.926 11.901 1.00 47.56 92 ASP A O 1
ATOM 726 N N . VAL A 1 93 ? -5.183 -12.885 13.430 1.00 60.25 93 VAL A N 1
ATOM 727 C CA . VAL A 1 93 ? -5.600 -11.536 13.060 1.00 60.25 93 VAL A CA 1
ATOM 728 C C . VAL A 1 93 ? -4.758 -11.159 11.854 1.00 60.25 93 VAL A C 1
ATOM 730 O O . VAL A 1 93 ? -3.763 -10.444 11.947 1.00 60.25 93 VAL A O 1
ATOM 733 N N . PHE A 1 94 ? -5.141 -11.689 10.696 1.00 65.62 94 PHE A N 1
ATOM 734 C CA . PHE A 1 94 ? -4.624 -11.203 9.432 1.00 65.62 94 PHE A CA 1
ATOM 735 C C . PHE A 1 94 ? -4.907 -9.706 9.310 1.00 65.62 94 PHE A C 1
ATOM 737 O O . PHE A 1 94 ? -5.926 -9.195 9.788 1.00 65.62 94 PHE A O 1
ATOM 744 N N . HIS A 1 95 ? -4.018 -8.995 8.624 1.00 73.06 95 HIS A N 1
ATOM 745 C CA . HIS A 1 95 ? -4.202 -7.576 8.378 1.00 73.06 95 HIS A CA 1
ATOM 746 C C . HIS A 1 95 ? -5.549 -7.333 7.661 1.00 73.06 95 HIS A C 1
ATOM 748 O O . HIS A 1 95 ? -5.800 -7.964 6.633 1.00 73.06 95 HIS A O 1
ATOM 754 N N . PRO A 1 96 ? -6.403 -6.383 8.106 1.00 82.31 96 PRO A N 1
ATOM 755 C CA . PRO A 1 96 ? -7.746 -6.182 7.535 1.00 82.31 96 PRO A CA 1
ATOM 756 C C . PRO A 1 96 ? -7.802 -5.854 6.032 1.00 82.31 96 PRO A C 1
ATOM 758 O O . PRO A 1 96 ? -8.862 -5.925 5.416 1.00 82.31 96 PRO A O 1
ATOM 761 N N . ILE A 1 97 ? -6.669 -5.487 5.431 1.00 84.31 97 ILE A N 1
ATOM 762 C CA . ILE A 1 97 ? -6.543 -5.206 4.000 1.00 84.31 97 ILE A CA 1
ATOM 763 C C . ILE A 1 97 ? -6.285 -6.482 3.183 1.00 84.31 97 ILE A C 1
ATOM 765 O O . ILE A 1 97 ? -6.521 -6.485 1.977 1.00 84.31 97 ILE A O 1
ATOM 769 N N . LEU A 1 98 ? -5.831 -7.572 3.818 1.00 84.75 98 LEU A N 1
ATOM 770 C CA . LEU A 1 98 ? -5.407 -8.805 3.154 1.00 84.75 98 LEU A CA 1
ATOM 771 C C . LEU A 1 98 ? -6.493 -9.402 2.239 1.00 84.75 98 LEU A C 1
ATOM 773 O O . LEU A 1 98 ? -6.158 -9.686 1.090 1.00 84.75 98 LEU A O 1
ATOM 777 N N . PRO A 1 99 ? -7.782 -9.511 2.640 1.00 85.69 99 PRO A N 1
ATOM 778 C CA . PRO A 1 99 ? -8.823 -10.014 1.740 1.00 85.69 99 PRO A CA 1
ATOM 779 C C . PRO A 1 99 ? -8.964 -9.180 0.461 1.00 85.69 99 PRO A C 1
ATOM 781 O O . PRO A 1 99 ? -9.179 -9.725 -0.617 1.00 85.69 99 PRO A O 1
ATOM 784 N N . ARG A 1 100 ? -8.790 -7.855 0.564 1.00 85.25 100 ARG A N 1
ATOM 785 C CA . ARG A 1 100 ? -8.871 -6.947 -0.588 1.00 85.25 100 ARG A CA 1
ATOM 786 C C . ARG A 1 100 ? -7.665 -7.078 -1.514 1.00 85.25 100 ARG A C 1
ATOM 788 O O . ARG A 1 100 ? -7.815 -6.912 -2.717 1.00 85.25 100 ARG A O 1
ATOM 795 N N . VAL A 1 101 ? -6.482 -7.359 -0.966 1.00 85.81 101 VAL A N 1
ATOM 796 C CA . VAL A 1 101 ? -5.280 -7.616 -1.772 1.00 85.81 101 VAL A CA 1
ATOM 797 C C . VAL A 1 101 ? -5.391 -8.947 -2.510 1.00 85.81 101 VAL A C 1
ATOM 799 O O . VAL A 1 101 ? -5.021 -9.002 -3.674 1.00 85.81 101 VAL A O 1
ATOM 802 N N . ILE A 1 102 ? -5.931 -9.991 -1.871 1.00 85.69 102 ILE A N 1
ATOM 803 C CA . ILE A 1 102 ? -6.194 -11.279 -2.534 1.00 85.69 102 ILE A CA 1
ATOM 804 C C . ILE A 1 102 ? -7.162 -11.071 -3.704 1.00 85.69 102 ILE A C 1
ATOM 806 O O . ILE A 1 102 ? -6.817 -11.403 -4.832 1.00 85.69 102 ILE A O 1
ATOM 810 N N . GLN A 1 103 ? -8.304 -10.414 -3.461 1.00 82.94 103 GLN A N 1
ATOM 811 C CA . GLN A 1 103 ? -9.275 -10.106 -4.516 1.00 82.94 103 GLN A CA 1
ATOM 812 C C . GLN A 1 103 ? -8.648 -9.312 -5.673 1.00 82.94 103 GLN A C 1
ATOM 814 O O . GLN A 1 103 ? -8.920 -9.596 -6.830 1.00 82.94 103 GLN A O 1
ATOM 819 N N . PHE A 1 104 ? -7.781 -8.344 -5.369 1.00 86.62 104 PHE A N 1
ATOM 820 C CA . PHE A 1 104 ? -7.098 -7.543 -6.384 1.00 86.62 104 PHE A CA 1
ATOM 821 C C . PHE A 1 104 ? -6.197 -8.364 -7.325 1.00 86.62 104 PHE A C 1
ATOM 823 O O . PHE A 1 104 ? -6.006 -7.952 -8.462 1.00 86.62 104 PHE A O 1
ATOM 830 N N . PHE A 1 105 ? -5.615 -9.478 -6.867 1.00 82.25 105 PHE A N 1
ATOM 831 C CA . PHE A 1 105 ? -4.785 -10.347 -7.712 1.00 82.25 105 PHE A CA 1
ATOM 832 C C . PHE A 1 105 ? -5.575 -11.459 -8.417 1.00 82.25 105 PHE A C 1
ATOM 834 O O . PHE A 1 105 ? -5.064 -12.021 -9.386 1.00 82.25 105 PHE A O 1
ATOM 841 N N . ASP A 1 106 ? -6.773 -11.788 -7.927 1.00 81.19 106 ASP A N 1
ATOM 842 C CA . ASP A 1 106 ? -7.673 -12.761 -8.558 1.00 81.19 106 ASP A CA 1
ATOM 843 C C . ASP A 1 106 ? -8.451 -12.165 -9.753 1.00 81.19 106 ASP A C 1
ATOM 845 O O . ASP A 1 106 ? -8.886 -12.915 -10.630 1.00 81.19 106 ASP A O 1
ATOM 849 N N . GLU A 1 107 ? -8.639 -10.839 -9.778 1.00 71.50 107 GLU A N 1
ATOM 850 C CA . GLU A 1 107 ? -9.290 -10.063 -10.855 1.00 71.50 107 GLU A CA 1
ATOM 851 C C . GLU A 1 107 ? -8.335 -9.709 -12.011 1.00 71.50 107 GLU A C 1
ATOM 853 O O . GLU A 1 107 ? -8.777 -9.827 -13.182 1.00 71.50 107 GLU A O 1
#

Radius of gyration: 15.74 Å; chains: 1; bounding box: 30×30×53 Å

pLDDT: mean 75.97, std 16.83, range [32.78, 91.81]

Secondary structure (DSSP, 8-state):
-HHHHHHHHHHHHH-GGGHHHHHHHHHHHHHHS-HHHHHHHHHHHHHHHHT--S-HHHHHHHHHHHHHHHTS---------S-------------TTHHHHHHHHH-